Protein AF-A0A849G318-F1 (afdb_monomer_lite)

Sequence (73 aa):
PSEGQIFISSNMDLDNLTIEIRDTKGRLIMYDLGKVINNKSPFAMDINSLASGLYILRIHNSSYMYSKLIQKL

Structure (mmCIF, N/CA/C/O backbone):
data_AF-A0A849G318-F1
#
_entry.id   AF-A0A849G318-F1
#
loop_
_atom_site.group_PDB
_atom_site.id
_atom_site.type_symbol
_atom_site.label_atom_id
_atom_site.label_alt_id
_atom_site.label_comp_id
_atom_site.label_asym_id
_atom_site.label_entity_id
_atom_site.label_seq_id
_atom_site.pdbx_PDB_ins_code
_atom_site.Cartn_x
_atom_site.Cartn_y
_atom_site.Cartn_z
_atom_site.occupancy
_atom_site.B_iso_or_equiv
_atom_site.auth_seq_id
_atom_site.auth_comp_id
_atom_site.auth_asym_id
_atom_site.auth_atom_id
_atom_site.pdbx_PDB_model_num
ATOM 1 N N . PRO A 1 1 ? 7.035 13.534 9.093 1.00 47.94 1 PRO A N 1
ATOM 2 C CA . PRO A 1 1 ? 5.919 12.974 8.292 1.00 47.94 1 PRO A CA 1
ATOM 3 C C . PRO A 1 1 ? 4.661 13.818 8.512 1.00 47.94 1 PRO A C 1
ATOM 5 O O . PRO A 1 1 ? 4.331 14.086 9.661 1.00 47.94 1 PRO A O 1
ATOM 8 N N . SER A 1 2 ? 4.013 14.285 7.445 1.00 48.62 2 SER A N 1
ATOM 9 C CA . SER A 1 2 ? 2.672 14.868 7.553 1.00 48.62 2 SER A CA 1
ATOM 10 C C . SER A 1 2 ? 1.705 13.742 7.934 1.00 48.62 2 SER A C 1
ATOM 12 O O . SER A 1 2 ? 1.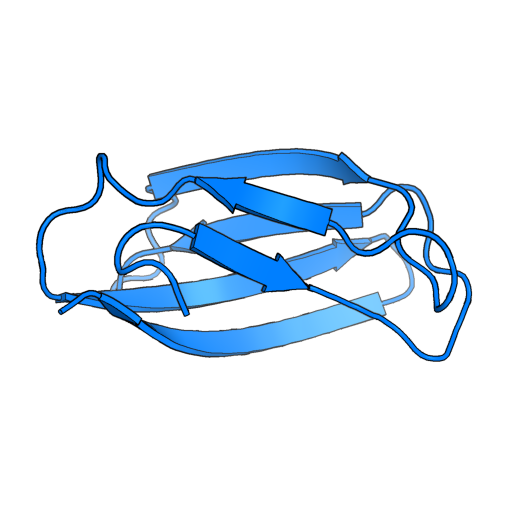788 12.651 7.374 1.00 48.62 2 SER A O 1
ATOM 14 N N . GLU A 1 3 ? 0.823 13.967 8.908 1.00 65.31 3 GLU A N 1
ATOM 15 C CA . GLU A 1 3 ? -0.015 12.948 9.582 1.00 65.31 3 GLU A CA 1
ATOM 16 C C . GLU A 1 3 ? -1.027 12.211 8.672 1.00 65.31 3 GLU A C 1
ATOM 18 O O . GLU A 1 3 ? -1.848 11.423 9.145 1.00 65.31 3 GLU A O 1
ATOM 23 N N . GLY A 1 4 ? -0.955 12.446 7.362 1.00 83.50 4 GLY A N 1
ATOM 24 C CA . GLY A 1 4 ? -1.919 12.026 6.356 1.00 83.50 4 GLY A CA 1
ATOM 25 C C . GLY A 1 4 ? -1.356 11.280 5.156 1.00 83.50 4 GLY A C 1
ATOM 26 O O . GLY A 1 4 ? -2.135 10.926 4.284 1.00 83.50 4 GLY A O 1
ATOM 27 N N . GLN A 1 5 ? -0.043 11.057 5.052 1.00 91.12 5 GLN A N 1
ATOM 28 C CA . GLN A 1 5 ? 0.540 10.419 3.864 1.00 91.12 5 GLN A CA 1
ATOM 29 C C . GLN A 1 5 ? 1.468 9.258 4.211 1.00 91.12 5 GLN A C 1
ATOM 31 O O . GLN A 1 5 ? 2.280 9.335 5.135 1.00 91.12 5 GLN A O 1
ATOM 36 N N . ILE A 1 6 ? 1.383 8.194 3.414 1.00 91.94 6 ILE A N 1
ATOM 37 C CA . ILE A 1 6 ? 2.358 7.102 3.402 1.00 91.94 6 ILE A CA 1
ATOM 38 C C . ILE A 1 6 ? 3.310 7.337 2.239 1.00 91.94 6 ILE A C 1
ATOM 40 O O . ILE A 1 6 ? 2.875 7.424 1.093 1.00 91.94 6 ILE A O 1
ATOM 44 N N . PHE A 1 7 ? 4.607 7.377 2.532 1.00 92.81 7 PHE A N 1
ATOM 45 C CA . PHE A 1 7 ? 5.657 7.451 1.522 1.00 92.81 7 PHE A CA 1
ATOM 46 C C . PHE A 1 7 ? 6.242 6.063 1.279 1.00 92.81 7 PHE A C 1
ATOM 48 O O . PHE A 1 7 ? 6.648 5.376 2.218 1.00 92.81 7 PHE A O 1
ATOM 55 N N . ILE A 1 8 ? 6.283 5.660 0.014 1.00 93.81 8 ILE A N 1
ATOM 56 C CA . ILE A 1 8 ? 6.763 4.361 -0.443 1.00 93.81 8 ILE A CA 1
ATOM 57 C C . ILE A 1 8 ? 7.921 4.606 -1.409 1.00 93.81 8 ILE A C 1
ATOM 59 O O . ILE A 1 8 ? 7.769 5.288 -2.421 1.00 93.81 8 ILE A O 1
ATOM 63 N N . SER A 1 9 ? 9.080 4.035 -1.104 1.00 93.44 9 SER A N 1
ATOM 64 C CA . SER A 1 9 ? 10.264 4.049 -1.960 1.00 93.44 9 SER A C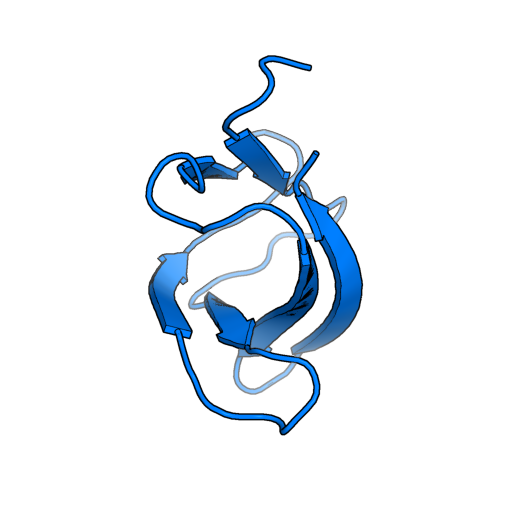A 1
ATOM 65 C C . SER A 1 9 ? 10.832 2.639 -2.090 1.00 93.44 9 SER A C 1
ATOM 67 O O . SER A 1 9 ? 10.564 1.763 -1.265 1.00 93.44 9 SER A O 1
ATOM 69 N N . SER A 1 10 ? 11.605 2.412 -3.147 1.00 92.62 10 SER A N 1
ATOM 70 C CA . SER A 1 10 ? 12.247 1.129 -3.424 1.00 92.62 10 SER A CA 1
ATOM 71 C C . SER A 1 10 ? 13.681 1.366 -3.885 1.00 92.62 10 SER A C 1
ATOM 73 O O . SER A 1 10 ? 13.952 2.327 -4.600 1.00 92.62 10 SER A O 1
ATOM 75 N N . ASN A 1 11 ? 14.596 0.474 -3.507 1.00 93.38 11 ASN A N 1
ATOM 76 C CA . ASN A 1 11 ? 15.971 0.464 -4.023 1.00 93.38 11 ASN A CA 1
ATOM 77 C C . ASN A 1 11 ? 16.097 -0.298 -5.355 1.00 93.38 11 ASN A C 1
ATOM 79 O O . ASN A 1 11 ? 17.193 -0.411 -5.895 1.00 93.38 11 ASN A O 1
ATOM 83 N N . MET A 1 12 ? 14.987 -0.833 -5.865 1.00 92.44 12 MET A N 1
ATOM 84 C CA . MET A 1 12 ? 14.881 -1.542 -7.139 1.00 92.44 12 MET A CA 1
ATOM 85 C C . MET A 1 12 ? 13.794 -0.882 -7.988 1.00 92.44 12 MET A C 1
ATOM 87 O O . MET A 1 12 ? 12.838 -0.339 -7.427 1.00 92.44 12 MET A O 1
ATOM 91 N N . ASP A 1 13 ? 13.909 -0.971 -9.311 1.00 93.50 13 ASP A N 1
ATOM 92 C CA . ASP A 1 13 ? 12.833 -0.571 -10.214 1.00 93.50 13 ASP A CA 1
ATOM 93 C C . ASP A 1 13 ? 11.682 -1.579 -10.117 1.00 93.50 13 ASP A C 1
ATOM 95 O O . ASP A 1 13 ? 11.830 -2.747 -10.473 1.00 93.50 13 ASP A O 1
ATOM 99 N N . LEU A 1 14 ? 10.548 -1.125 -9.585 1.00 95.38 14 LEU A N 1
ATOM 100 C CA . LEU A 1 14 ? 9.318 -1.901 -9.502 1.00 95.38 14 LEU A CA 1
ATOM 101 C C . LEU A 1 14 ? 8.247 -1.216 -10.340 1.00 95.38 14 LEU A C 1
ATOM 103 O O . LEU A 1 14 ? 7.933 -0.048 -10.112 1.00 95.38 14 LEU A O 1
ATOM 107 N N . ASP A 1 15 ? 7.676 -1.942 -11.289 1.00 95.56 15 ASP A N 1
ATOM 108 C CA . ASP A 1 15 ? 6.655 -1.457 -12.204 1.00 95.56 15 ASP A CA 1
ATOM 109 C C . ASP A 1 15 ? 5.317 -2.175 -12.004 1.00 95.56 15 ASP A C 1
ATOM 111 O O . ASP A 1 15 ? 5.213 -3.222 -11.358 1.00 95.56 15 ASP A O 1
ATOM 115 N N . ASN A 1 16 ? 4.264 -1.559 -12.544 1.00 96.50 16 ASN A N 1
ATOM 116 C CA . ASN A 1 16 ? 2.902 -2.084 -12.524 1.00 96.50 16 ASN A CA 1
ATOM 117 C C . ASN A 1 16 ? 2.432 -2.555 -11.128 1.00 96.50 16 ASN A C 1
ATOM 119 O O . ASN A 1 16 ? 1.733 -3.561 -10.989 1.00 96.50 16 ASN A O 1
ATOM 123 N N . LEU A 1 17 ? 2.842 -1.840 -10.078 1.00 97.62 17 LEU A N 1
ATOM 124 C CA . LEU A 1 17 ? 2.487 -2.170 -8.705 1.00 97.62 17 LEU A CA 1
ATOM 125 C C . LEU A 1 17 ? 1.027 -1.812 -8.417 1.00 97.62 17 LEU A C 1
ATOM 127 O O . LEU A 1 17 ? 0.541 -0.735 -8.768 1.00 97.62 17 LEU A O 1
ATOM 131 N N . THR A 1 18 ? 0.371 -2.707 -7.692 1.00 98.12 18 THR A N 1
ATOM 132 C CA . THR A 1 18 ? -0.870 -2.477 -6.961 1.00 98.12 18 THR A CA 1
ATOM 133 C C . THR A 1 18 ? -0.531 -2.206 -5.501 1.00 98.12 18 THR A C 1
ATOM 135 O O . THR A 1 18 ? 0.153 -2.998 -4.850 1.00 98.12 18 THR A O 1
ATOM 138 N N . ILE A 1 19 ? -1.003 -1.079 -4.983 1.00 97.94 19 ILE A N 1
ATOM 139 C CA . ILE A 1 19 ? -0.806 -0.653 -3.598 1.00 97.94 19 ILE A CA 1
ATOM 140 C C . ILE A 1 19 ? -2.171 -0.644 -2.935 1.00 97.94 19 ILE A C 1
ATOM 142 O O . ILE A 1 19 ? -3.072 0.034 -3.405 1.00 97.94 19 ILE A O 1
ATOM 146 N N . GLU A 1 20 ? -2.337 -1.390 -1.855 1.00 98.00 20 GLU A N 1
ATOM 147 C CA . GLU A 1 20 ? -3.605 -1.579 -1.160 1.00 98.00 20 GLU A CA 1
ATOM 148 C C . GLU A 1 20 ? -3.454 -1.208 0.310 1.00 98.00 20 GLU A C 1
ATOM 150 O O . GLU A 1 20 ? -2.473 -1.582 0.955 1.00 98.00 20 GLU A O 1
ATOM 155 N N . ILE A 1 21 ? -4.479 -0.573 0.868 1.00 97.88 21 ILE A N 1
ATOM 156 C CA . ILE A 1 21 ? -4.702 -0.521 2.308 1.00 97.88 21 ILE A CA 1
ATOM 157 C C . ILE A 1 21 ? -5.897 -1.408 2.621 1.00 97.88 21 ILE A C 1
ATOM 159 O O . ILE A 1 21 ? -6.998 -1.224 2.093 1.00 97.88 21 ILE A O 1
ATOM 163 N N . ARG A 1 22 ? -5.677 -2.382 3.496 1.00 98.31 22 ARG A N 1
ATOM 164 C CA . ARG A 1 22 ? -6.704 -3.278 4.019 1.00 98.31 22 ARG A CA 1
ATOM 165 C C . ARG A 1 22 ? -6.897 -3.035 5.502 1.00 98.31 22 ARG A C 1
ATOM 167 O O . ARG A 1 22 ? -5.960 -2.647 6.192 1.00 98.31 22 ARG A O 1
ATOM 174 N N . ASP A 1 23 ? -8.087 -3.290 6.017 1.00 97.12 23 ASP A N 1
ATOM 175 C CA . ASP A 1 23 ? -8.260 -3.354 7.464 1.00 97.12 23 ASP A CA 1
ATOM 176 C C . ASP A 1 23 ? -7.664 -4.648 8.046 1.00 97.12 23 ASP A C 1
ATOM 178 O O . ASP A 1 23 ? -7.215 -5.547 7.329 1.00 97.12 23 ASP A O 1
ATOM 182 N N . THR A 1 24 ? -7.680 -4.769 9.372 1.00 95.69 24 THR A N 1
ATOM 183 C CA . THR A 1 24 ? -7.164 -5.949 10.087 1.00 95.69 24 THR A CA 1
ATOM 184 C C . THR A 1 24 ? -7.974 -7.227 9.846 1.00 95.69 24 THR A C 1
ATOM 186 O O . THR A 1 24 ? -7.506 -8.313 10.178 1.00 95.69 24 THR A O 1
ATOM 189 N N . LYS A 1 25 ? -9.162 -7.126 9.236 1.00 96.62 25 LYS A N 1
ATOM 190 C CA . LYS A 1 25 ? -9.978 -8.267 8.789 1.00 96.62 25 LYS A CA 1
ATOM 191 C C . LYS A 1 25 ? -9.691 -8.641 7.329 1.00 96.62 25 LYS A C 1
ATOM 193 O O . LYS A 1 25 ? -10.332 -9.540 6.792 1.00 96.62 25 LYS A O 1
ATOM 198 N N . GLY A 1 26 ? -8.745 -7.961 6.680 1.00 96.00 26 GLY A N 1
ATOM 199 C CA . GLY A 1 26 ? -8.344 -8.190 5.295 1.00 96.00 26 GLY A CA 1
ATOM 200 C C . GLY A 1 26 ? -9.251 -7.538 4.248 1.00 96.00 26 GLY A C 1
ATOM 201 O O . GLY A 1 26 ? -9.027 -7.755 3.051 1.00 96.00 26 GLY A O 1
ATOM 202 N N . ARG A 1 27 ? -10.244 -6.736 4.657 1.00 97.38 27 ARG A N 1
ATOM 203 C CA . ARG A 1 27 ? -11.147 -6.024 3.740 1.00 97.38 27 ARG A CA 1
ATOM 204 C C . ARG A 1 27 ? -10.3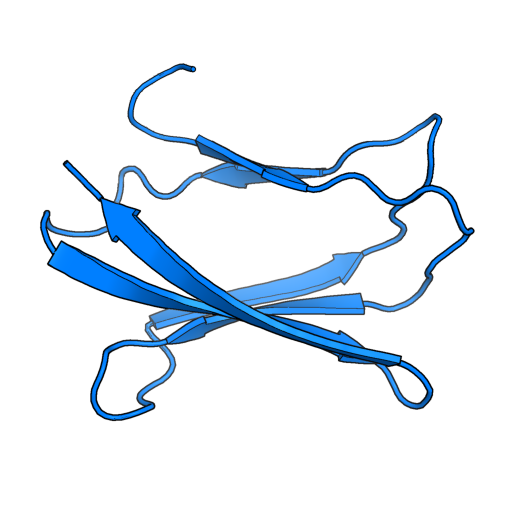93 -4.884 3.071 1.00 97.38 27 ARG A C 1
ATOM 206 O O . ARG A 1 27 ? -9.692 -4.136 3.746 1.00 97.38 27 ARG A O 1
ATOM 213 N N . LEU A 1 28 ? -10.535 -4.756 1.754 1.00 97.75 28 LEU A N 1
ATOM 214 C CA . LEU A 1 28 ? -9.927 -3.668 0.991 1.00 97.75 28 LEU A CA 1
ATOM 215 C C . LEU A 1 28 ? -10.620 -2.344 1.325 1.00 97.75 28 LEU A C 1
ATOM 217 O O . LEU A 1 28 ? -11.841 -2.258 1.230 1.00 97.75 28 LEU A O 1
ATOM 221 N N . ILE A 1 29 ? -9.838 -1.338 1.715 1.00 97.38 29 ILE A N 1
ATOM 222 C CA . ILE A 1 29 ? -10.335 -0.006 2.083 1.00 97.38 29 ILE A CA 1
ATOM 223 C C . ILE A 1 29 ? -10.016 1.007 0.988 1.00 97.38 29 ILE A C 1
ATOM 225 O O . ILE A 1 29 ? -10.877 1.783 0.589 1.00 97.38 29 ILE A O 1
ATOM 229 N N . MET A 1 30 ? -8.789 0.978 0.478 1.00 96.19 30 MET A N 1
ATOM 230 C CA . MET A 1 30 ? -8.348 1.815 -0.635 1.00 96.19 30 MET A CA 1
ATOM 231 C C . MET A 1 30 ? -7.243 1.113 -1.411 1.00 96.19 30 MET A C 1
ATOM 233 O O . MET A 1 30 ? -6.570 0.223 -0.882 1.00 96.19 30 MET A O 1
ATOM 237 N N . TYR A 1 31 ? -7.062 1.513 -2.663 1.00 97.44 31 TYR A N 1
ATOM 238 C CA . TYR A 1 31 ? -5.995 1.002 -3.501 1.00 97.44 31 TYR A CA 1
ATOM 239 C C . TYR A 1 31 ? -5.586 2.013 -4.566 1.00 97.44 31 TYR A C 1
ATOM 241 O O . TYR A 1 31 ? -6.330 2.939 -4.882 1.00 97.44 31 TYR A O 1
ATOM 249 N N . ASP A 1 32 ? -4.411 1.791 -5.137 1.00 97.00 32 ASP A N 1
ATOM 250 C CA . ASP A 1 32 ? -3.933 2.479 -6.322 1.00 97.00 32 ASP A CA 1
ATOM 251 C C . ASP A 1 32 ? -3.186 1.488 -7.229 1.00 97.00 32 ASP A C 1
ATOM 253 O O . ASP A 1 32 ? -2.576 0.531 -6.744 1.00 97.00 32 ASP A O 1
ATOM 257 N N . LEU A 1 33 ? -3.275 1.680 -8.544 1.00 96.88 33 LEU A N 1
ATOM 258 C CA . LEU A 1 33 ? -2.831 0.716 -9.557 1.00 96.88 33 LEU A CA 1
ATOM 259 C C . LEU A 1 33 ? -1.760 1.303 -10.475 1.00 96.88 33 LEU A C 1
ATOM 261 O O . LEU A 1 33 ? -1.638 2.521 -10.628 1.00 96.88 33 LEU A O 1
ATOM 265 N N . GLY A 1 34 ? -1.019 0.409 -11.133 1.00 92.19 34 GLY A N 1
ATOM 266 C CA . GLY A 1 34 ? -0.101 0.758 -12.215 1.00 92.19 34 GLY A CA 1
ATOM 267 C C . GLY A 1 34 ? 1.068 1.631 -11.765 1.00 92.19 34 GLY A C 1
ATOM 268 O O . GLY A 1 34 ? 1.556 2.446 -12.546 1.00 92.19 34 GLY A O 1
ATOM 269 N N . LYS A 1 35 ? 1.496 1.520 -10.501 1.00 93.69 35 LYS A N 1
ATOM 270 C CA . LYS A 1 35 ? 2.567 2.372 -9.976 1.00 93.69 35 LYS A CA 1
ATOM 271 C C . LYS A 1 35 ? 3.935 1.877 -10.395 1.00 93.69 35 LYS A C 1
ATOM 273 O O . LYS A 1 35 ? 4.219 0.683 -10.363 1.00 93.69 35 LYS A O 1
ATOM 278 N N . VAL A 1 36 ? 4.783 2.841 -10.730 1.00 93.81 36 VAL A N 1
ATOM 279 C CA . VAL A 1 36 ? 6.219 2.649 -10.888 1.00 93.81 36 VAL A CA 1
ATOM 280 C C . VAL A 1 36 ? 6.888 3.298 -9.684 1.00 93.81 36 VAL A C 1
ATOM 282 O O . VAL A 1 36 ? 6.683 4.486 -9.440 1.00 93.81 36 VAL A O 1
ATOM 285 N N . ILE A 1 37 ? 7.634 2.514 -8.908 1.00 93.38 37 ILE A N 1
ATOM 286 C CA . ILE A 1 37 ? 8.344 2.975 -7.713 1.00 93.38 37 ILE A CA 1
ATOM 287 C C . ILE A 1 37 ? 9.802 2.555 -7.815 1.00 93.38 37 ILE A C 1
ATOM 289 O O . ILE A 1 37 ? 10.115 1.376 -7.970 1.00 93.38 37 ILE A O 1
ATOM 293 N N . ASN A 1 38 ? 10.692 3.530 -7.660 1.00 92.38 38 ASN A N 1
ATOM 294 C CA . ASN A 1 38 ? 12.133 3.320 -7.596 1.00 92.38 38 ASN A CA 1
ATOM 295 C C . ASN A 1 38 ? 12.795 4.363 -6.688 1.00 92.38 38 ASN A C 1
ATOM 297 O O . ASN A 1 38 ? 12.120 5.131 -5.997 1.00 92.38 38 ASN A O 1
ATOM 301 N N . ASN A 1 39 ? 14.127 4.390 -6.677 1.00 87.56 39 ASN A N 1
ATOM 302 C CA . ASN A 1 39 ? 14.894 5.272 -5.800 1.00 87.56 39 ASN A CA 1
ATOM 303 C C . ASN A 1 39 ? 14.803 6.759 -6.190 1.00 87.56 39 ASN A C 1
ATOM 305 O O . ASN A 1 39 ? 15.099 7.618 -5.363 1.00 87.56 39 ASN A O 1
ATOM 309 N N . LYS A 1 40 ? 14.394 7.071 -7.426 1.00 89.12 40 LYS A N 1
ATOM 310 C CA . LYS A 1 40 ? 14.250 8.438 -7.957 1.00 89.12 40 LYS A CA 1
ATOM 311 C C . LYS A 1 40 ? 12.810 8.942 -7.917 1.00 89.12 40 LYS A C 1
ATOM 313 O O . LYS A 1 40 ? 12.587 10.149 -7.941 1.00 89.12 40 LYS A O 1
ATOM 318 N N . SER A 1 41 ? 11.840 8.036 -7.868 1.00 90.19 41 SER A N 1
ATOM 319 C CA . SER A 1 41 ? 10.413 8.338 -7.935 1.00 90.19 41 SER A CA 1
ATOM 320 C C . SER A 1 41 ? 9.678 7.624 -6.800 1.00 90.19 41 SER A C 1
ATOM 322 O O . SER A 1 41 ? 9.058 6.581 -7.023 1.00 90.19 41 SER A O 1
ATOM 324 N N . PRO A 1 42 ? 9.768 8.150 -5.562 1.00 91.00 42 PRO A N 1
ATOM 325 C CA . PRO A 1 42 ? 8.948 7.663 -4.467 1.00 91.00 42 PRO A CA 1
ATOM 326 C C . PRO A 1 42 ? 7.476 7.987 -4.733 1.00 91.00 42 PRO A C 1
ATOM 328 O O . PRO A 1 42 ? 7.139 9.000 -5.346 1.00 91.00 42 PRO A O 1
ATOM 331 N N . PHE A 1 43 ? 6.592 7.137 -4.227 1.00 93.44 43 PHE A N 1
ATOM 332 C CA . PHE A 1 43 ? 5.152 7.327 -4.299 1.00 93.44 43 PHE A CA 1
ATOM 333 C C . PHE A 1 43 ? 4.606 7.767 -2.941 1.00 93.44 43 PHE A C 1
ATOM 335 O O . PHE A 1 43 ? 5.019 7.251 -1.902 1.00 93.44 43 PHE A O 1
ATOM 342 N N . ALA A 1 44 ? 3.664 8.707 -2.952 1.00 93.31 44 ALA A N 1
ATOM 343 C CA . ALA A 1 44 ? 2.944 9.149 -1.767 1.00 93.31 44 ALA A CA 1
ATOM 344 C C . ALA A 1 44 ? 1.460 8.795 -1.910 1.00 93.31 44 ALA A C 1
ATOM 346 O O . ALA A 1 44 ? 0.824 9.176 -2.891 1.00 93.31 44 ALA A O 1
ATOM 347 N N . MET A 1 45 ? 0.914 8.084 -0.925 1.00 93.50 45 MET A N 1
ATOM 348 C CA . MET A 1 45 ? -0.511 7.768 -0.828 1.00 93.50 45 MET A CA 1
ATOM 349 C C . MET A 1 45 ? -1.141 8.615 0.271 1.00 93.50 45 MET A C 1
ATOM 351 O O . MET A 1 45 ? -0.680 8.574 1.413 1.00 93.50 45 MET A O 1
ATOM 355 N N . ASP A 1 46 ? -2.195 9.356 -0.066 1.00 93.06 46 ASP A N 1
ATOM 356 C CA . ASP A 1 46 ? -3.001 10.080 0.914 1.00 93.06 46 ASP A CA 1
ATOM 357 C C . ASP A 1 46 ? -3.927 9.111 1.662 1.00 9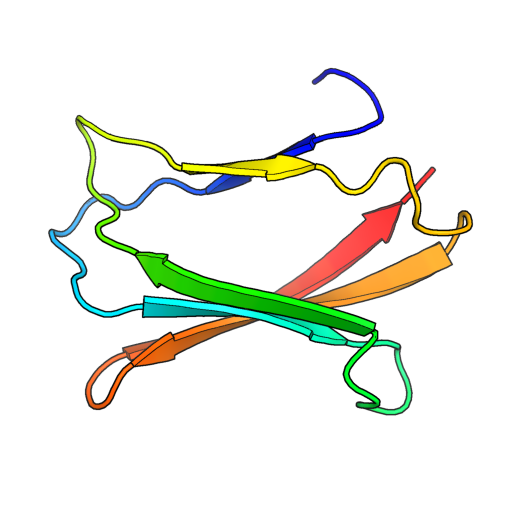3.06 46 ASP A C 1
ATOM 359 O O . ASP A 1 46 ? -4.707 8.376 1.059 1.00 93.06 46 ASP A O 1
ATOM 363 N N . ILE A 1 47 ? -3.817 9.114 2.986 1.00 93.44 47 ILE A N 1
ATOM 364 C CA . ILE A 1 47 ? -4.596 8.294 3.913 1.00 93.44 47 ILE A CA 1
ATOM 365 C C . ILE A 1 47 ? -5.400 9.144 4.905 1.00 93.44 47 ILE A C 1
ATOM 367 O O . ILE A 1 47 ? -5.870 8.628 5.917 1.00 93.44 47 ILE A O 1
ATOM 371 N N . ASN A 1 48 ? -5.574 10.443 4.643 1.00 92.12 48 ASN A N 1
ATOM 372 C CA . ASN A 1 48 ? -6.344 11.337 5.514 1.00 92.12 48 ASN A CA 1
ATOM 373 C C . ASN A 1 48 ? -7.814 10.933 5.664 1.00 92.12 48 ASN A C 1
ATOM 375 O O . ASN A 1 48 ? -8.423 11.202 6.694 1.00 9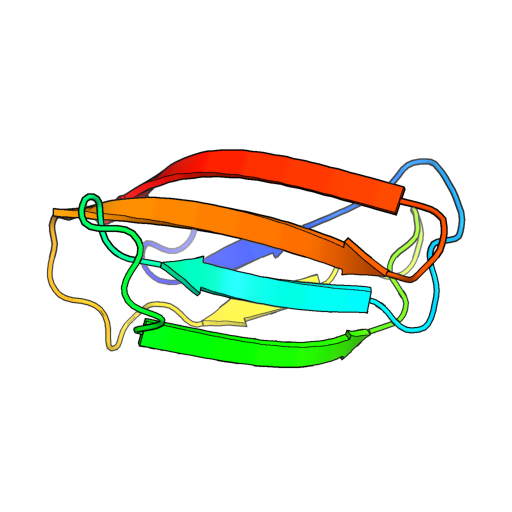2.12 48 ASN A O 1
ATOM 379 N N . SER A 1 49 ? -8.389 10.287 4.649 1.00 91.75 49 SER A N 1
ATOM 380 C CA . SER A 1 49 ? -9.770 9.799 4.693 1.00 91.75 49 SER A CA 1
ATOM 381 C C . SER A 1 49 ? -9.954 8.569 5.588 1.00 91.75 49 SER A C 1
ATOM 383 O O . SER A 1 49 ? -11.090 8.184 5.866 1.00 91.75 49 SER A O 1
ATOM 385 N N . LEU A 1 50 ? -8.865 7.938 6.039 1.00 92.69 50 LEU A N 1
ATOM 386 C CA . LEU A 1 50 ? -8.929 6.789 6.930 1.00 92.69 50 LEU A CA 1
ATOM 387 C C . LEU A 1 50 ? -9.168 7.243 8.369 1.00 92.69 50 LEU A C 1
ATOM 389 O O . LEU A 1 50 ? -8.485 8.129 8.881 1.00 92.69 50 LEU A O 1
ATOM 393 N N . ALA A 1 51 ? -10.092 6.568 9.053 1.00 93.56 51 ALA A N 1
ATOM 394 C CA . ALA A 1 51 ? -10.229 6.707 10.496 1.00 93.56 51 ALA A CA 1
ATOM 395 C C . ALA A 1 51 ? -8.937 6.260 11.202 1.00 93.56 51 ALA A C 1
ATOM 397 O O . ALA A 1 51 ? -8.253 5.346 10.723 1.00 93.56 51 ALA A O 1
ATOM 398 N N . SER A 1 52 ? -8.629 6.848 12.359 1.00 93.75 52 SER A N 1
ATOM 399 C CA . SER A 1 52 ? -7.515 6.394 13.197 1.00 93.75 52 SER A CA 1
ATOM 400 C C . SER A 1 52 ? -7.674 4.908 13.533 1.00 93.75 52 SER A C 1
ATOM 402 O O . SER A 1 52 ? -8.763 4.442 13.878 1.00 93.75 52 SER A O 1
ATOM 404 N N . GLY A 1 53 ? -6.594 4.140 13.397 1.00 94.75 53 GLY A N 1
ATOM 405 C CA . GLY A 1 53 ? -6.655 2.688 13.537 1.00 94.75 53 GLY A CA 1
ATOM 406 C C . GLY A 1 53 ? -5.481 1.938 12.915 1.00 94.75 53 GLY A C 1
ATOM 407 O O . GLY A 1 53 ? -4.522 2.526 12.410 1.00 94.75 53 GLY A O 1
ATOM 408 N N . LEU A 1 54 ? -5.568 0.608 12.978 1.00 96.88 54 LEU A N 1
ATOM 409 C CA . LEU A 1 54 ? -4.589 -0.312 12.401 1.00 96.88 54 LEU A CA 1
ATOM 410 C C . LEU A 1 54 ? -5.048 -0.806 11.031 1.00 96.88 54 LEU A C 1
ATOM 412 O O . LEU A 1 54 ? -6.185 -1.251 10.866 1.00 96.88 54 LEU A O 1
ATOM 416 N N . TYR A 1 55 ? -4.117 -0.798 10.084 1.00 97.50 55 TYR A N 1
ATOM 417 C CA . TYR A 1 55 ? -4.336 -1.231 8.710 1.00 97.50 55 TYR A CA 1
ATOM 418 C C . TYR A 1 55 ? -3.157 -2.063 8.208 1.00 97.50 55 TYR A C 1
ATOM 420 O O . TYR A 1 55 ? -2.067 -2.047 8.776 1.00 97.50 55 TYR A O 1
ATOM 428 N N . ILE A 1 56 ? -3.367 -2.786 7.116 1.00 98.06 56 ILE A N 1
ATOM 429 C CA . ILE A 1 56 ? -2.354 -3.558 6.407 1.00 98.06 56 ILE A CA 1
ATOM 430 C C . ILE A 1 56 ? -2.095 -2.857 5.074 1.00 98.06 56 ILE A C 1
ATOM 432 O O . ILE A 1 56 ? -2.974 -2.819 4.216 1.00 98.06 56 ILE A O 1
ATOM 436 N N . LEU A 1 57 ? -0.886 -2.334 4.893 1.00 97.88 57 LEU A N 1
ATOM 437 C CA . LEU A 1 57 ? -0.373 -1.907 3.595 1.00 97.88 57 LEU A CA 1
ATOM 438 C C . LEU A 1 57 ? 0.114 -3.141 2.838 1.00 97.88 57 LEU A C 1
ATOM 440 O O . LEU A 1 57 ? 0.963 -3.870 3.351 1.00 97.88 57 LEU A O 1
ATOM 444 N N . ARG A 1 58 ? -0.371 -3.352 1.617 1.00 98.12 58 ARG A N 1
ATOM 445 C CA . ARG A 1 58 ? 0.117 -4.388 0.701 1.00 98.12 58 ARG A CA 1
ATOM 446 C C . ARG A 1 58 ? 0.574 -3.744 -0.601 1.00 98.12 58 ARG A C 1
ATOM 448 O O . ARG A 1 58 ? -0.149 -2.938 -1.166 1.00 98.12 58 ARG A O 1
ATOM 455 N N . ILE A 1 59 ? 1.758 -4.106 -1.078 1.00 97.69 59 ILE A N 1
ATOM 456 C CA . ILE A 1 59 ? 2.329 -3.622 -2.340 1.00 97.69 59 ILE A CA 1
ATOM 457 C C . ILE A 1 59 ? 2.705 -4.850 -3.154 1.00 97.69 59 ILE A C 1
ATOM 459 O O . ILE A 1 59 ? 3.483 -5.675 -2.675 1.00 97.69 59 ILE A O 1
ATOM 463 N N . HIS A 1 60 ? 2.145 -5.014 -4.347 1.00 97.69 60 HIS A N 1
ATOM 464 C CA . HIS A 1 60 ? 2.369 -6.228 -5.127 1.00 97.69 60 HIS A CA 1
ATOM 465 C C . HIS A 1 60 ? 2.236 -6.029 -6.635 1.00 97.69 60 HIS A C 1
ATOM 467 O O . HIS A 1 60 ? 1.561 -5.115 -7.093 1.00 97.69 60 HIS A O 1
ATOM 473 N N . ASN A 1 61 ? 2.887 -6.901 -7.396 1.00 97.19 61 ASN A N 1
ATOM 474 C CA . ASN A 1 61 ? 2.644 -7.151 -8.817 1.00 97.19 61 ASN A CA 1
ATOM 475 C C . ASN A 1 61 ? 2.810 -8.666 -9.073 1.00 97.19 61 ASN A C 1
ATOM 477 O O . ASN A 1 61 ? 2.812 -9.460 -8.132 1.00 97.19 61 ASN A O 1
ATOM 481 N N . SER A 1 62 ? 2.964 -9.098 -10.328 1.00 96.50 62 SER A N 1
ATOM 482 C CA . SER A 1 62 ? 3.120 -10.522 -10.664 1.00 96.50 62 SER A CA 1
ATOM 483 C C . SER A 1 62 ? 4.395 -11.182 -10.121 1.00 96.50 62 SER A C 1
ATOM 485 O O . SER A 1 62 ? 4.443 -12.406 -10.035 1.00 96.50 62 SER A O 1
ATOM 487 N N . SER A 1 63 ? 5.431 -10.409 -9.785 1.00 95.31 63 SER A N 1
ATOM 488 C CA . SER A 1 63 ? 6.749 -10.917 -9.372 1.00 95.31 63 SER A CA 1
ATOM 489 C C . SER A 1 63 ? 7.178 -10.474 -7.974 1.00 95.31 63 SER A C 1
ATOM 491 O O . SER A 1 63 ? 8.200 -10.935 -7.470 1.00 95.31 63 SER A O 1
ATOM 493 N N . TYR A 1 64 ? 6.434 -9.568 -7.346 1.00 95.31 64 TYR A N 1
ATOM 494 C CA . TYR A 1 64 ? 6.785 -8.952 -6.076 1.00 95.31 64 TYR A CA 1
ATOM 495 C C . TYR A 1 64 ? 5.572 -8.882 -5.158 1.00 95.31 64 TYR A C 1
ATOM 497 O O . TYR A 1 64 ? 4.474 -8.533 -5.583 1.00 95.31 64 TYR A O 1
ATOM 505 N N . MET A 1 65 ? 5.785 -9.159 -3.873 1.00 96.81 65 MET A N 1
ATOM 506 C CA . MET A 1 65 ? 4.774 -8.971 -2.842 1.00 96.81 65 MET A CA 1
ATOM 507 C C . MET A 1 65 ? 5.425 -8.494 -1.546 1.00 96.81 65 MET A C 1
ATOM 509 O O . MET A 1 65 ? 6.361 -9.104 -1.033 1.00 96.81 65 MET A O 1
ATOM 513 N N . TYR A 1 66 ? 4.873 -7.423 -0.994 1.00 96.69 66 TYR A N 1
ATOM 514 C CA . TYR A 1 66 ? 5.237 -6.845 0.287 1.00 96.69 66 TY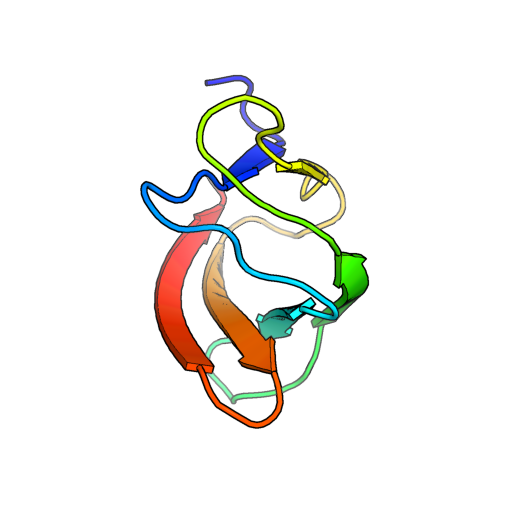R A CA 1
ATOM 515 C C . TYR A 1 66 ? 3.982 -6.547 1.099 1.00 96.69 66 TYR A C 1
ATOM 517 O O . TYR A 1 66 ? 2.952 -6.147 0.554 1.00 96.69 66 TYR A O 1
ATOM 525 N N . SER A 1 67 ? 4.068 -6.725 2.415 1.00 97.38 67 SER A N 1
ATOM 526 C CA . SER A 1 67 ? 2.974 -6.430 3.334 1.00 97.38 67 SER A CA 1
ATOM 527 C C . SER A 1 67 ? 3.511 -5.907 4.661 1.00 97.38 67 SER A C 1
ATOM 529 O O . SER A 1 67 ? 4.479 -6.451 5.193 1.00 97.38 67 SER A O 1
ATOM 531 N N . LYS A 1 68 ? 2.866 -4.882 5.224 1.00 96.69 68 LYS A N 1
ATOM 532 C CA . LYS A 1 68 ? 3.235 -4.297 6.518 1.00 96.69 68 LYS A CA 1
ATOM 533 C C . LYS A 1 68 ? 2.016 -3.769 7.269 1.00 96.69 68 LYS A C 1
ATOM 535 O O . LYS A 1 68 ? 1.157 -3.117 6.685 1.00 96.69 68 LYS A O 1
ATOM 540 N N . LEU A 1 69 ? 1.970 -4.017 8.579 1.00 96.50 69 LEU A N 1
ATOM 541 C CA . LEU A 1 69 ? 1.009 -3.368 9.469 1.00 96.50 69 LEU A CA 1
ATOM 542 C C . LEU A 1 69 ? 1.402 -1.895 9.653 1.00 96.50 69 LEU A C 1
ATOM 544 O O . LEU A 1 69 ? 2.559 -1.590 9.951 1.00 96.50 69 LEU A O 1
ATOM 548 N N . ILE A 1 70 ? 0.443 -0.995 9.480 1.00 94.62 70 ILE A N 1
ATOM 549 C CA . ILE A 1 70 ? 0.603 0.448 9.650 1.00 94.62 70 ILE A CA 1
ATOM 550 C C . ILE A 1 70 ? -0.439 0.970 10.642 1.00 94.62 70 ILE A C 1
ATOM 552 O O . ILE A 1 70 ? -1.526 0.405 10.778 1.00 94.62 70 ILE A O 1
ATOM 556 N N . GLN A 1 71 ? -0.110 2.064 11.322 1.00 93.44 71 GLN A N 1
ATOM 557 C CA . GLN A 1 71 ? -1.000 2.732 12.264 1.00 93.44 71 GLN A CA 1
ATOM 558 C C . GLN A 1 71 ? -1.278 4.152 11.772 1.00 93.44 71 GLN A C 1
ATOM 560 O O . GLN A 1 71 ? -0.342 4.929 11.582 1.00 93.44 71 GLN A O 1
ATOM 565 N N . LYS A 1 72 ? -2.558 4.482 11.576 1.00 91.50 72 LYS A N 1
ATOM 566 C CA . LYS A 1 72 ? -3.019 5.863 11.404 1.00 91.50 72 LYS A CA 1
ATOM 567 C C . LYS A 1 72 ? -3.337 6.418 12.790 1.00 91.50 72 LYS A C 1
ATOM 569 O O . LYS A 1 72 ? -4.201 5.866 13.476 1.00 91.50 72 LYS A O 1
ATOM 574 N N . LEU A 1 73 ? -2.601 7.456 13.185 1.00 86.12 73 LEU A N 1
ATOM 575 C CA . LEU A 1 73 ? -2.857 8.243 14.393 1.00 86.12 73 LEU A CA 1
ATOM 576 C C . LEU A 1 73 ? -3.973 9.253 14.118 1.00 86.12 73 LEU A C 1
ATOM 578 O O . LEU A 1 73 ? -3.980 9.816 12.996 1.00 86.12 73 LEU A O 1
#

Foldseek 3Di:
DPLWKDKAAAQDWDWFKKKFKAAPVRHTDDIDTGDTHYHVDIDIDTRVVPDFDKIKIWIDDPVDIDIDIDTRD

Secondary structure (DSSP, 8-state):
--TTEEEE--SS-EEEEEEEEEETT--EEEEEEEEEE-SSS-EEEE-TTSPSEEEEEEEE-SS-EEEEEEEE-

Radius of gyration: 12.0 Å; chains: 1; bounding box: 27×26×27 Å

pLDDT: mean 92.98, std 8.75, range [47.94, 98.31]